Protein AF-A0A515KM52-F1 (afdb_monomer)

pLDDT: mean 90.95, std 8.93, range [44.47, 98.12]

Secondary structure (DSSP, 8-state):
------HHHHHHHHHHTT--HHHHHHHHHHHHHHHHHHPPPHHHHHHHHHHHHHHHHHHHHHHHHHHHHHHHHHHHHHHHHHHHHHHHHHHHHHH-

Radius of gyration: 35.22 Å; Cα contacts (8 Å, |Δi|>4): 25; chains: 1; bounding box: 74×14×90 Å

Mean predicted aligned error: 9.94 Å

Sequence (96 aa):
MAWAFDTLGYSKRLRDAGVQTNHAEAHAEATRDFVMTELVTKTDLLVAMSDFDARLLATRNDLQAAIEKSALQVTIRLGGIVALGVGLLAALQRIH

Structure (mmCIF, N/CA/C/O backbone):
data_AF-A0A515KM52-F1
#
_entry.id   AF-A0A515KM52-F1
#
loop_
_atom_site.group_PDB
_atom_site.id
_atom_site.type_symbol
_atom_site.label_atom_id
_atom_site.label_alt_id
_atom_site.label_comp_id
_atom_site.label_asym_id
_atom_site.label_entity_id
_atom_site.label_seq_id
_atom_site.pdbx_PDB_ins_code
_atom_site.Cartn_x
_atom_site.Cartn_y
_atom_site.Cartn_z
_atom_site.occupancy
_atom_site.B_iso_or_equiv
_atom_site.auth_seq_id
_atom_site.auth_comp_id
_atom_site.auth_asym_id
_atom_site.auth_atom_id
_atom_site.pdbx_PDB_model_num
ATOM 1 N N . MET A 1 1 ? -0.995 3.117 22.096 1.00 44.47 1 MET A N 1
ATOM 2 C CA . MET A 1 1 ? -2.280 3.435 22.746 1.00 44.47 1 MET A CA 1
ATOM 3 C C . MET A 1 1 ? -3.316 2.530 22.109 1.00 44.47 1 MET A C 1
ATOM 5 O O . MET A 1 1 ? -3.643 2.740 20.949 1.00 44.47 1 MET A O 1
ATOM 9 N N . ALA A 1 2 ? -3.674 1.436 22.780 1.00 54.88 2 ALA A N 1
ATOM 10 C CA . ALA A 1 2 ? -4.718 0.538 22.298 1.00 54.88 2 ALA A CA 1
ATOM 11 C C . ALA A 1 2 ? -6.060 1.258 22.461 1.00 54.88 2 ALA A C 1
ATOM 13 O O . ALA A 1 2 ? -6.330 1.804 23.531 1.00 54.88 2 ALA A O 1
ATOM 14 N N . TRP A 1 3 ? -6.859 1.320 21.400 1.00 64.81 3 TRP A N 1
ATOM 15 C CA . TRP A 1 3 ? -8.217 1.842 21.489 1.00 64.81 3 TRP A CA 1
ATOM 16 C C . TRP A 1 3 ? -9.037 0.793 22.240 1.00 64.81 3 TRP A C 1
ATOM 18 O O . TRP A 1 3 ? -9.382 -0.238 21.678 1.00 64.81 3 TRP A O 1
ATOM 28 N N . ALA A 1 4 ? -9.231 0.979 23.543 1.00 74.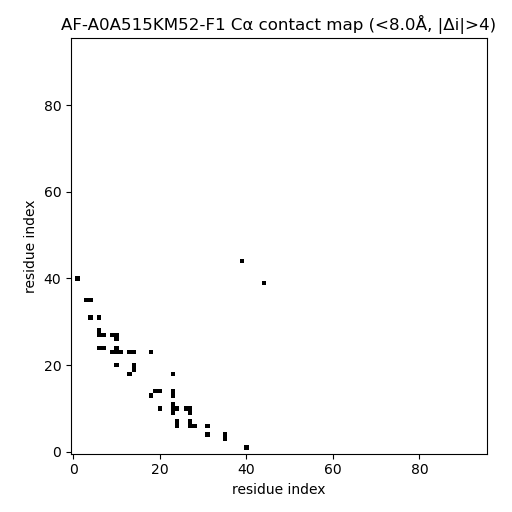19 4 ALA A N 1
ATOM 29 C CA . ALA A 1 4 ? -10.008 0.043 24.342 1.00 74.19 4 ALA A CA 1
ATOM 30 C C . ALA A 1 4 ? -11.498 0.266 24.072 1.00 74.19 4 ALA A C 1
ATOM 32 O O . ALA A 1 4 ? -11.971 1.403 24.116 1.00 74.19 4 ALA A O 1
ATOM 33 N N . PHE A 1 5 ? -12.230 -0.813 23.800 1.00 84.00 5 PHE A N 1
ATOM 34 C CA . PHE A 1 5 ? -13.686 -0.770 23.749 1.00 84.00 5 PHE A CA 1
ATOM 35 C C . PHE A 1 5 ? -14.241 -0.316 25.111 1.00 84.00 5 PHE A C 1
ATOM 37 O O . PHE A 1 5 ? -13.924 -0.913 26.141 1.00 84.00 5 PHE A O 1
ATOM 44 N N . ASP A 1 6 ? -15.050 0.748 25.120 1.00 89.44 6 ASP A N 1
ATOM 45 C CA . ASP A 1 6 ? -15.691 1.274 26.331 1.00 89.44 6 ASP A CA 1
ATOM 46 C C . ASP A 1 6 ? -16.929 0.441 26.690 1.00 89.44 6 ASP A C 1
ATOM 48 O O . ASP A 1 6 ? -18.071 0.774 26.355 1.00 89.44 6 ASP A O 1
ATOM 52 N N . THR A 1 7 ? -16.680 -0.670 27.381 1.00 90.50 7 THR A N 1
ATOM 53 C CA . THR A 1 7 ? -17.709 -1.607 27.842 1.00 90.50 7 THR A CA 1
ATOM 54 C C . THR A 1 7 ? -18.743 -0.935 28.754 1.00 90.50 7 THR A C 1
ATOM 56 O O . THR A 1 7 ? -19.928 -1.260 28.683 1.00 90.50 7 THR A O 1
ATOM 59 N N . LEU A 1 8 ? -18.327 0.029 29.587 1.00 91.75 8 LEU A N 1
ATOM 60 C CA . LEU A 1 8 ? -19.202 0.691 30.559 1.00 91.75 8 LEU A CA 1
ATOM 61 C C . LEU A 1 8 ? -20.157 1.680 29.883 1.00 91.75 8 LEU A C 1
ATOM 63 O O . LEU A 1 8 ? -21.357 1.687 30.164 1.00 91.75 8 LEU A O 1
ATOM 67 N N . GLY A 1 9 ? -19.644 2.511 28.974 1.00 93.12 9 GLY A N 1
ATOM 68 C CA . GLY A 1 9 ? -20.479 3.415 28.186 1.00 93.12 9 GLY A CA 1
ATOM 69 C C . GLY A 1 9 ? -21.462 2.657 27.291 1.00 93.12 9 GLY A C 1
ATOM 70 O O . GLY A 1 9 ? -22.616 3.072 27.139 1.00 93.12 9 GLY A O 1
ATOM 71 N N . TYR A 1 10 ? -21.033 1.520 26.738 1.00 93.19 10 TYR A N 1
ATOM 72 C CA . TYR A 1 10 ? -21.871 0.672 25.894 1.00 93.19 10 TYR A CA 1
ATOM 73 C C . TYR A 1 10 ? -23.021 0.012 26.671 1.00 93.19 10 TYR A C 1
ATOM 75 O O . TYR A 1 10 ? -24.177 0.126 26.257 1.00 93.19 10 TYR A O 1
ATOM 83 N N . SER A 1 11 ? -22.744 -0.606 27.827 1.00 94.19 11 SER A N 1
ATOM 84 C CA . SER A 1 11 ? -23.793 -1.206 28.666 1.00 94.19 11 SER A CA 1
ATOM 85 C C . SER A 1 11 ? -24.777 -0.153 29.185 1.00 94.19 11 SER A C 1
ATOM 87 O O . SER A 1 11 ? -25.987 -0.390 29.202 1.00 94.19 11 SER A O 1
ATOM 89 N N . LYS A 1 12 ? -24.295 1.052 29.523 1.00 94.88 12 LYS A N 1
ATOM 90 C CA . LYS A 1 12 ? -25.153 2.174 29.920 1.00 94.88 12 LYS A CA 1
ATOM 91 C C . LYS A 1 12 ? -26.123 2.577 28.807 1.00 94.88 12 LYS A C 1
ATOM 93 O O . LYS A 1 12 ? -27.315 2.687 29.070 1.00 94.88 12 LYS A O 1
ATOM 98 N N . ARG A 1 13 ? -25.654 2.699 27.557 1.00 94.94 13 ARG A N 1
ATOM 99 C CA . ARG A 1 13 ? -26.540 2.994 26.415 1.00 94.94 13 ARG A CA 1
ATOM 100 C C . ARG A 1 13 ? -27.599 1.920 26.187 1.00 94.94 13 ARG A C 1
ATOM 102 O O . ARG A 1 13 ? -28.734 2.256 25.866 1.00 94.94 13 ARG A O 1
ATOM 109 N N . LEU A 1 14 ? -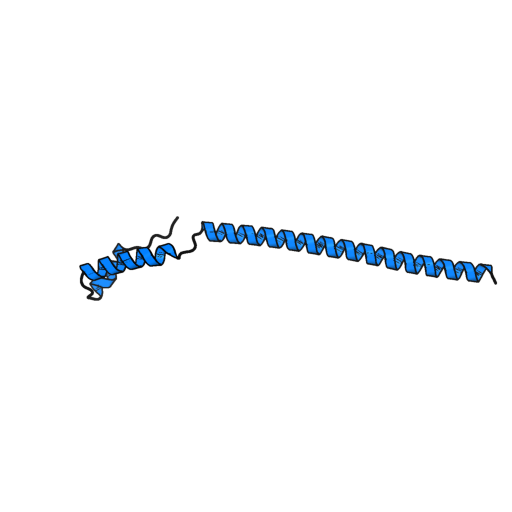27.248 0.646 26.350 1.00 94.31 14 LEU A N 1
ATOM 110 C CA . LEU A 1 14 ? -28.218 -0.445 26.228 1.00 94.31 14 LEU A CA 1
ATOM 111 C C . LEU A 1 14 ? -29.295 -0.362 27.316 1.00 94.31 14 LEU A C 1
ATOM 113 O O . LEU A 1 14 ? -30.477 -0.531 27.024 1.00 94.31 14 LEU A O 1
ATOM 117 N N . ARG A 1 15 ? -28.905 -0.037 28.552 1.00 95.12 15 ARG A N 1
ATOM 118 C CA . ARG A 1 15 ? -29.849 0.166 29.660 1.00 95.12 15 ARG A CA 1
ATOM 119 C C . ARG A 1 15 ? -30.774 1.355 29.430 1.00 95.12 15 ARG A C 1
ATOM 121 O O . ARG A 1 15 ? -31.975 1.223 29.642 1.00 95.12 15 ARG A O 1
ATOM 128 N N . ASP A 1 16 ? -30.236 2.475 28.953 1.00 95.94 16 ASP A N 1
ATOM 129 C CA . ASP A 1 16 ? -31.024 3.672 28.630 1.00 95.94 16 ASP A CA 1
ATOM 130 C C . ASP A 1 16 ? -32.042 3.395 27.503 1.00 95.94 16 ASP A C 1
ATOM 132 O O . ASP A 1 16 ? -33.105 4.010 27.456 1.00 95.94 16 ASP A O 1
ATOM 136 N N . ALA A 1 17 ? -31.756 2.420 26.633 1.00 95.31 17 ALA A N 1
ATOM 137 C CA . ALA A 1 17 ? -32.662 1.924 25.596 1.00 95.31 17 ALA A CA 1
ATOM 138 C C . ALA A 1 17 ? -33.651 0.839 26.082 1.00 95.31 17 ALA A C 1
ATOM 140 O O . ALA A 1 17 ? -34.409 0.297 25.279 1.00 95.31 17 ALA A O 1
ATOM 141 N N . GLY A 1 18 ? -33.657 0.508 27.379 1.00 93.56 18 GLY A N 1
ATOM 142 C CA . GLY A 1 18 ? -34.591 -0.446 27.985 1.00 93.56 18 GLY A CA 1
ATOM 143 C C . GLY A 1 18 ? -34.108 -1.900 28.045 1.00 93.56 18 GLY A C 1
ATOM 144 O O . GLY A 1 18 ? -34.882 -2.780 28.423 1.00 93.56 18 GLY A O 1
ATOM 145 N N . VAL A 1 19 ? -32.845 -2.185 27.711 1.00 95.38 19 VAL A N 1
ATOM 146 C CA . VAL A 1 19 ? -32.260 -3.525 27.897 1.00 95.38 19 VAL A CA 1
ATOM 147 C C . VAL A 1 19 ? -32.004 -3.767 29.386 1.00 95.38 19 VAL A C 1
ATOM 149 O O . VAL A 1 19 ? -31.432 -2.919 30.072 1.00 95.38 19 VAL A O 1
ATOM 152 N N . GLN A 1 20 ? -32.399 -4.936 29.902 1.00 95.38 20 GLN A N 1
ATOM 153 C CA . GLN A 1 20 ? -32.132 -5.283 31.303 1.00 95.38 20 GLN A CA 1
ATOM 154 C C . GLN A 1 20 ? -30.626 -5.272 31.590 1.00 95.38 20 GLN A C 1
ATOM 156 O O . GLN A 1 20 ? -29.836 -5.738 30.771 1.00 95.38 20 GLN A O 1
ATOM 161 N N . THR A 1 21 ? -30.238 -4.800 32.776 1.00 91.31 21 THR A N 1
ATOM 162 C CA . THR A 1 21 ? -28.838 -4.626 33.203 1.00 91.31 21 THR A CA 1
ATOM 163 C C . THR A 1 21 ? -27.966 -5.845 32.905 1.00 91.31 21 THR A C 1
ATOM 165 O O . THR A 1 21 ? -26.933 -5.714 32.258 1.00 91.31 21 THR A O 1
ATOM 168 N N . ASN A 1 22 ? -28.436 -7.035 33.277 1.00 93.38 22 ASN A N 1
ATOM 169 C CA . ASN A 1 22 ? -27.708 -8.294 33.123 1.00 93.38 22 ASN A CA 1
ATOM 170 C C . ASN A 1 22 ? -27.409 -8.595 31.642 1.00 93.38 22 ASN A C 1
ATOM 172 O O . ASN A 1 22 ? -26.328 -9.056 31.292 1.00 93.38 22 ASN A O 1
ATOM 176 N N . HIS A 1 23 ? -28.370 -8.307 30.758 1.00 92.25 23 HIS A N 1
ATOM 177 C CA . HIS A 1 23 ? -28.211 -8.485 29.315 1.00 92.25 23 HIS A CA 1
ATOM 178 C C . HIS A 1 23 ? -27.346 -7.387 28.697 1.00 92.25 23 HIS A C 1
ATOM 180 O O . HIS A 1 23 ? -26.559 -7.666 27.800 1.00 92.25 23 HIS A O 1
ATOM 186 N N . ALA A 1 24 ? -27.460 -6.151 29.182 1.00 93.69 24 ALA A N 1
ATOM 187 C CA . ALA A 1 24 ? -26.661 -5.027 28.713 1.00 93.69 24 ALA A CA 1
ATOM 188 C C . ALA A 1 24 ? -25.168 -5.206 29.026 1.00 93.69 24 ALA A C 1
ATOM 190 O O . ALA A 1 24 ? -24.322 -4.920 28.180 1.00 93.69 24 ALA A O 1
ATOM 191 N N . GLU A 1 25 ? -24.845 -5.701 30.220 1.00 92.38 25 GLU A N 1
ATOM 192 C CA . GLU A 1 25 ? -23.477 -6.026 30.630 1.00 92.38 25 GLU A CA 1
ATOM 193 C C . GLU A 1 25 ? -22.932 -7.218 29.839 1.00 92.38 25 GLU A C 1
ATOM 195 O O . GLU A 1 25 ? -21.873 -7.095 29.226 1.00 92.38 25 GLU A O 1
ATOM 200 N N . ALA A 1 26 ? -23.702 -8.309 29.730 1.00 93.75 26 ALA A N 1
ATOM 201 C CA . ALA A 1 26 ? -23.310 -9.473 28.933 1.00 93.75 26 ALA A CA 1
ATOM 202 C C . ALA A 1 26 ? -23.087 -9.126 27.450 1.00 93.75 26 ALA A C 1
ATOM 204 O O . ALA A 1 26 ? -22.138 -9.601 26.832 1.00 93.75 26 ALA A O 1
ATOM 205 N N . HIS A 1 27 ? -23.923 -8.258 26.871 1.00 91.38 27 HIS A N 1
ATOM 206 C CA . HIS A 1 27 ? -23.728 -7.760 25.508 1.00 91.38 27 HIS A CA 1
ATOM 207 C C . HIS A 1 27 ? -22.456 -6.927 25.375 1.00 91.38 27 HIS A C 1
ATOM 209 O O . HIS A 1 27 ? -21.748 -7.060 24.378 1.00 91.38 27 HIS A O 1
ATOM 215 N N . ALA A 1 28 ? -22.171 -6.049 26.335 1.00 91.62 28 ALA A N 1
ATOM 216 C CA . ALA A 1 28 ? -20.981 -5.211 26.294 1.00 91.62 28 ALA A CA 1
ATOM 217 C C . ALA A 1 28 ? -19.699 -6.046 26.388 1.00 91.62 28 ALA A C 1
ATOM 219 O O . ALA A 1 28 ? -18.743 -5.789 25.656 1.00 91.62 28 ALA A O 1
ATOM 220 N N . GLU A 1 29 ? -19.695 -7.055 27.257 1.00 90.75 29 GLU A N 1
ATOM 221 C CA . GLU A 1 29 ? -18.566 -7.961 27.450 1.00 90.75 29 GLU A CA 1
ATOM 222 C C . GLU A 1 29 ? -18.354 -8.862 26.230 1.00 90.75 29 GLU A C 1
ATOM 224 O O . GLU A 1 29 ? -17.259 -8.875 25.672 1.00 90.75 29 GLU A O 1
ATOM 229 N N . ALA A 1 30 ? -19.419 -9.482 25.709 1.00 91.44 30 ALA A N 1
ATOM 230 C CA . ALA A 1 30 ? -19.340 -10.245 24.464 1.00 91.44 30 ALA A CA 1
ATOM 231 C C . ALA A 1 30 ? -18.846 -9.371 23.299 1.00 91.44 30 ALA A C 1
ATOM 233 O O . ALA A 1 30 ? -17.962 -9.771 22.547 1.00 91.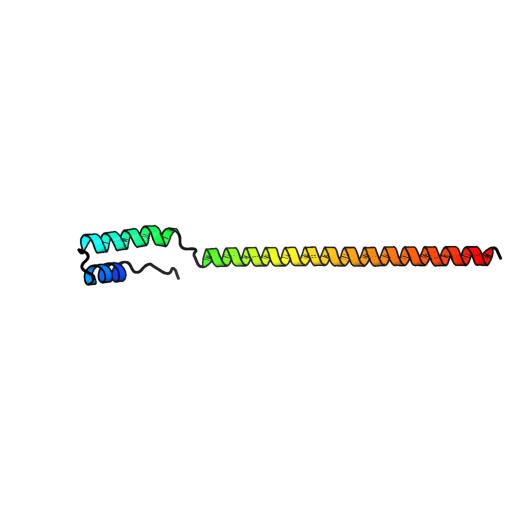44 30 ALA A O 1
ATOM 234 N N . THR A 1 31 ? -19.361 -8.144 23.168 1.00 89.38 31 THR A N 1
ATOM 235 C CA . THR A 1 31 ? -18.924 -7.225 22.106 1.00 89.38 31 THR A CA 1
ATOM 236 C C . THR A 1 31 ? -17.441 -6.904 22.241 1.00 89.38 31 THR A C 1
ATOM 238 O O . THR A 1 31 ? -16.730 -6.968 21.248 1.00 89.38 31 THR A O 1
ATOM 241 N N . ARG A 1 32 ? -16.940 -6.612 23.447 1.00 87.62 32 ARG A N 1
ATOM 242 C CA . ARG A 1 32 ? -15.503 -6.406 23.674 1.00 87.62 32 ARG A CA 1
ATOM 243 C C . ARG A 1 32 ? -14.701 -7.622 23.225 1.00 87.62 32 ARG A C 1
ATOM 245 O O . ARG A 1 32 ? -13.721 -7.451 22.506 1.00 87.62 32 ARG A O 1
ATOM 252 N N . ASP A 1 33 ? -15.101 -8.810 23.656 1.00 86.94 33 ASP A N 1
ATOM 253 C CA . ASP A 1 33 ? -14.313 -10.021 23.461 1.00 86.94 33 ASP A CA 1
ATOM 254 C C . ASP A 1 33 ? -14.245 -10.437 21.987 1.00 86.94 33 ASP A C 1
ATOM 256 O O . ASP A 1 33 ? -13.175 -10.845 21.538 1.00 86.94 33 ASP A O 1
ATOM 260 N N . PHE A 1 34 ? -15.330 -10.252 21.224 1.00 85.44 34 PHE A N 1
ATOM 261 C CA . PHE A 1 34 ? -15.374 -10.541 19.783 1.00 85.44 34 PHE A CA 1
ATOM 262 C C . PHE A 1 34 ? -14.837 -9.406 18.909 1.00 85.44 34 PHE A C 1
ATOM 264 O O . PHE A 1 34 ? -14.184 -9.659 17.904 1.00 85.44 34 PHE A O 1
ATOM 271 N N . VAL A 1 35 ? -15.094 -8.145 19.266 1.00 84.38 35 VAL A N 1
ATOM 272 C CA . VAL A 1 35 ? -14.632 -7.011 18.459 1.00 84.38 35 VAL A CA 1
ATOM 273 C C . VAL A 1 35 ? -13.127 -6.858 18.618 1.00 84.38 35 VAL A C 1
ATOM 275 O O . VAL A 1 35 ? -12.431 -6.826 17.612 1.00 84.38 35 VAL A O 1
ATOM 278 N N . MET A 1 36 ? -12.600 -6.842 19.851 1.00 81.50 36 MET A N 1
ATOM 279 C CA . MET A 1 36 ? -11.177 -6.571 20.119 1.00 81.50 36 MET A CA 1
ATOM 280 C C . MET A 1 36 ? -10.219 -7.637 19.573 1.00 81.50 36 MET A C 1
ATOM 282 O O . MET A 1 36 ? -9.039 -7.334 19.407 1.00 81.50 36 MET A O 1
ATOM 286 N N . THR A 1 37 ? -10.690 -8.854 19.291 1.00 78.50 37 THR A N 1
ATOM 287 C CA . THR A 1 37 ? -9.865 -9.915 18.689 1.00 78.50 37 THR A CA 1
ATOM 288 C C . THR A 1 37 ? -9.594 -9.690 17.204 1.00 78.50 37 THR A C 1
ATOM 290 O O . THR A 1 37 ? -8.555 -10.127 16.717 1.00 78.50 37 THR A O 1
ATOM 293 N N . GLU A 1 38 ? -10.485 -9.002 16.489 1.00 75.75 38 GLU A N 1
ATOM 294 C CA . GLU A 1 38 ? -10.373 -8.794 15.039 1.00 75.75 38 GLU A CA 1
ATOM 295 C C . GLU A 1 38 ? -9.796 -7.419 14.658 1.00 75.75 38 GLU A C 1
ATOM 297 O O . GLU A 1 38 ? -9.587 -7.141 13.474 1.00 75.75 38 GLU A O 1
ATOM 302 N N . LEU A 1 39 ? -9.506 -6.536 15.627 1.00 82.25 39 LEU A N 1
ATOM 303 C CA . LEU A 1 39 ? -8.903 -5.241 15.300 1.00 82.25 39 LEU A CA 1
ATOM 304 C C . LEU A 1 39 ? -7.433 -5.383 14.924 1.00 82.25 39 LEU A C 1
ATOM 306 O O . LEU A 1 39 ? -6.584 -5.747 15.736 1.00 82.25 39 LEU A O 1
ATOM 310 N N . VAL A 1 40 ? -7.134 -4.913 13.718 1.00 83.81 40 VAL A N 1
ATOM 311 C CA . VAL A 1 40 ? -5.774 -4.581 13.307 1.00 83.81 40 VAL A CA 1
ATOM 312 C C . VAL A 1 40 ? -5.228 -3.501 14.240 1.00 83.81 40 VAL A C 1
ATOM 314 O O . V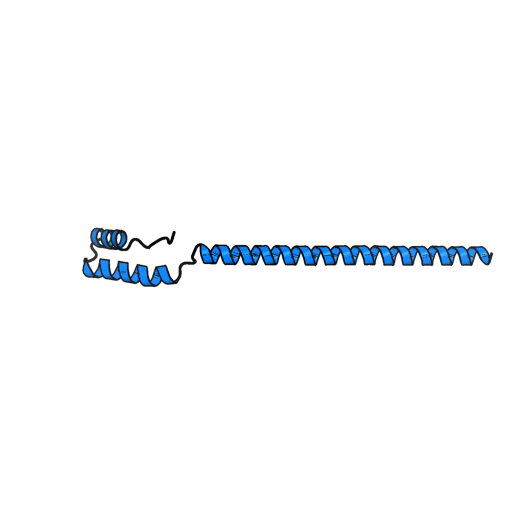AL A 1 40 ? -5.809 -2.421 14.394 1.00 83.81 40 VAL A O 1
ATOM 317 N N . THR A 1 41 ? -4.093 -3.778 14.873 1.00 85.31 41 THR A N 1
ATOM 318 C CA . THR A 1 41 ? -3.436 -2.819 15.755 1.00 85.31 41 THR A CA 1
ATOM 319 C C . THR A 1 41 ? -2.612 -1.815 14.951 1.00 85.31 41 THR A C 1
ATOM 321 O O . THR A 1 41 ? -2.233 -2.035 13.800 1.00 85.31 41 THR A O 1
ATOM 324 N N . LYS A 1 42 ? -2.251 -0.689 15.581 1.00 87.94 42 LYS A N 1
ATOM 325 C CA . LYS A 1 42 ? -1.315 0.272 14.974 1.00 87.94 42 LYS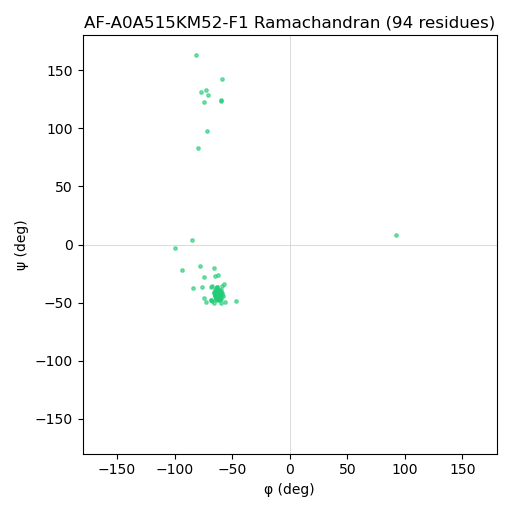 A CA 1
ATOM 326 C C . LYS A 1 42 ? 0.023 -0.388 14.611 1.00 87.94 42 LYS A C 1
ATOM 328 O O . LYS A 1 42 ? 0.634 0.002 13.624 1.00 87.94 42 LYS A O 1
ATOM 333 N N . THR A 1 43 ? 0.474 -1.358 15.405 1.00 89.31 43 THR A N 1
ATOM 334 C CA . THR A 1 43 ? 1.712 -2.099 15.144 1.00 89.31 43 THR A CA 1
ATOM 335 C C . THR A 1 43 ? 1.593 -2.924 13.870 1.00 89.31 43 THR A C 1
ATOM 337 O O . THR A 1 43 ? 2.486 -2.850 13.033 1.00 89.31 43 THR A O 1
ATOM 340 N N . ASP A 1 44 ? 0.474 -3.622 13.677 1.00 90.81 44 ASP A N 1
ATOM 341 C CA . ASP A 1 44 ? 0.236 -4.429 12.474 1.00 90.81 44 ASP A CA 1
ATOM 342 C C . ASP A 1 44 ? 0.241 -3.559 11.213 1.00 90.81 44 ASP A C 1
ATOM 344 O O . ASP A 1 44 ? 0.872 -3.905 10.215 1.00 90.81 44 ASP A O 1
ATOM 348 N N . LEU A 1 45 ? -0.382 -2.376 11.282 1.00 93.88 45 LEU A N 1
ATOM 349 C CA . LEU A 1 45 ? -0.350 -1.406 10.185 1.00 93.88 45 LEU A CA 1
ATOM 350 C C . LEU A 1 45 ? 1.068 -0.905 9.894 1.00 93.88 45 LEU A C 1
ATOM 352 O O . LEU A 1 45 ? 1.450 -0.803 8.732 1.00 93.88 45 LEU A O 1
ATOM 356 N N . LEU A 1 46 ? 1.860 -0.603 10.926 1.00 96.00 46 LEU A N 1
ATOM 357 C CA . LEU A 1 46 ? 3.244 -0.156 10.747 1.00 96.00 46 LEU A CA 1
ATOM 358 C C . LEU A 1 46 ? 4.118 -1.245 10.117 1.00 96.00 46 LEU A C 1
ATOM 360 O O . LEU A 1 46 ? 4.939 -0.938 9.256 1.00 96.00 46 LEU A O 1
ATOM 364 N N . VAL A 1 47 ? 3.919 -2.505 10.5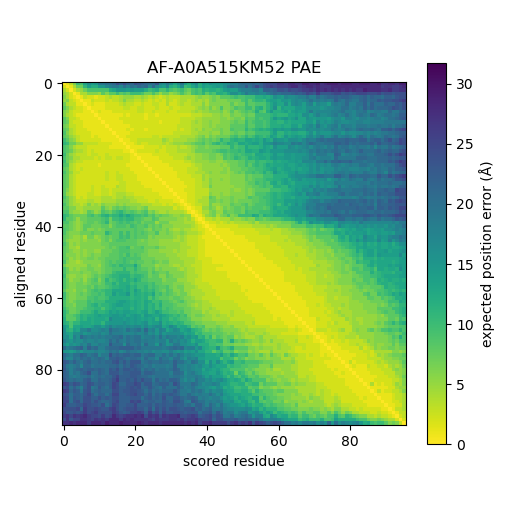06 1.00 96.56 47 VAL A N 1
ATOM 365 C CA . VAL A 1 47 ? 4.610 -3.650 9.901 1.00 96.56 47 VAL A CA 1
ATOM 366 C C . VAL A 1 47 ? 4.222 -3.790 8.430 1.00 96.56 47 VAL A C 1
ATOM 368 O O . VAL A 1 47 ? 5.104 -3.888 7.581 1.00 96.56 47 VAL A O 1
ATOM 371 N N . ALA A 1 48 ? 2.927 -3.725 8.109 1.00 96.88 48 ALA A N 1
ATOM 372 C CA . ALA A 1 48 ? 2.452 -3.812 6.730 1.00 96.88 48 ALA A CA 1
ATOM 373 C C . ALA A 1 48 ? 2.974 -2.659 5.852 1.00 96.88 48 ALA A C 1
ATOM 375 O O . ALA A 1 48 ? 3.382 -2.887 4.716 1.00 96.88 48 ALA A O 1
ATOM 376 N N . MET A 1 49 ? 3.009 -1.429 6.378 1.00 97.62 49 MET A N 1
ATOM 377 C CA . MET A 1 49 ? 3.579 -0.275 5.670 1.00 97.62 49 MET A CA 1
ATOM 378 C C . MET A 1 49 ? 5.084 -0.436 5.440 1.00 97.62 49 MET A C 1
ATOM 380 O O . MET A 1 49 ? 5.560 -0.199 4.335 1.00 97.62 49 MET A O 1
ATOM 384 N N . SER A 1 50 ? 5.823 -0.887 6.456 1.00 97.56 50 SER A N 1
ATOM 385 C CA . SER A 1 50 ? 7.262 -1.141 6.343 1.00 97.56 50 SER A CA 1
ATOM 386 C C . SER A 1 50 ? 7.582 -2.220 5.304 1.00 97.56 50 SER A C 1
ATOM 388 O O . SER A 1 50 ? 8.542 -2.075 4.548 1.00 97.56 50 SER A O 1
ATOM 390 N N . ASP A 1 51 ? 6.804 -3.305 5.262 1.00 97.81 51 ASP A N 1
ATOM 391 C CA . ASP A 1 51 ? 6.952 -4.350 4.242 1.00 97.81 51 ASP A CA 1
ATOM 392 C C . ASP A 1 51 ? 6.652 -3.801 2.842 1.00 97.81 51 ASP A C 1
ATOM 394 O O . ASP A 1 51 ? 7.412 -4.018 1.897 1.00 97.81 51 ASP A O 1
ATOM 398 N N . PHE A 1 52 ? 5.582 -3.014 2.715 1.00 97.50 52 PHE A N 1
ATOM 399 C CA . PHE A 1 52 ? 5.218 -2.388 1.452 1.00 97.50 52 PHE A CA 1
ATOM 400 C C . PHE A 1 52 ? 6.318 -1.453 0.925 1.00 97.50 52 PHE A C 1
ATOM 402 O O . PHE A 1 52 ? 6.698 -1.565 -0.243 1.00 97.50 52 PHE A O 1
ATOM 409 N N . ASP A 1 53 ? 6.886 -0.595 1.777 1.00 98.12 53 ASP A N 1
ATOM 410 C CA . ASP A 1 53 ? 7.990 0.298 1.408 1.00 98.12 53 ASP A CA 1
ATOM 411 C C . ASP A 1 53 ? 9.233 -0.487 0.961 1.00 98.12 53 ASP A C 1
ATOM 413 O O . ASP A 1 53 ? 9.864 -0.145 -0.044 1.00 98.12 53 ASP A O 1
ATOM 417 N N . ALA A 1 54 ? 9.558 -1.587 1.646 1.00 97.81 54 ALA A N 1
ATOM 418 C CA . ALA A 1 54 ? 10.665 -2.458 1.260 1.00 97.81 54 ALA A CA 1
ATOM 419 C C . ALA A 1 54 ? 10.443 -3.089 -0.127 1.00 97.81 54 ALA A C 1
ATOM 421 O O . ALA A 1 54 ? 11.352 -3.100 -0.962 1.00 97.81 54 ALA A O 1
ATOM 422 N N . ARG A 1 55 ? 9.223 -3.562 -0.412 1.00 98.00 55 ARG A N 1
ATOM 423 C CA . ARG A 1 55 ? 8.861 -4.141 -1.719 1.00 98.00 55 ARG A CA 1
ATOM 424 C C . ARG A 1 55 ? 8.864 -3.093 -2.830 1.00 98.00 55 ARG A C 1
ATOM 426 O O . ARG A 1 55 ? 9.285 -3.395 -3.950 1.00 98.00 55 ARG A O 1
ATOM 433 N N . LEU A 1 56 ? 8.453 -1.862 -2.529 1.00 98.12 56 LEU A N 1
ATOM 434 C CA . LEU A 1 56 ? 8.514 -0.741 -3.465 1.00 98.12 56 LEU A CA 1
ATOM 435 C C . LEU A 1 56 ? 9.968 -0.408 -3.833 1.00 98.12 56 LEU A C 1
ATOM 437 O O . LEU A 1 56 ? 10.289 -0.262 -5.014 1.00 98.12 56 LEU A O 1
ATOM 441 N N . LEU A 1 57 ? 10.858 -0.335 -2.838 1.00 97.88 57 LEU A N 1
ATOM 442 C CA . LEU A 1 57 ? 12.287 -0.088 -3.050 1.00 97.88 57 LEU A CA 1
ATOM 443 C C . LEU A 1 57 ? 12.947 -1.206 -3.861 1.00 97.88 57 LEU A C 1
ATOM 445 O O . LEU A 1 57 ? 13.686 -0.916 -4.801 1.00 97.88 57 LEU A O 1
ATOM 449 N N . ALA A 1 58 ? 12.644 -2.467 -3.547 1.00 97.69 58 ALA A N 1
ATOM 450 C CA . ALA A 1 58 ? 13.138 -3.611 -4.310 1.00 97.69 58 ALA A CA 1
ATOM 451 C C . ALA A 1 58 ? 12.689 -3.539 -5.779 1.00 97.69 58 ALA A C 1
ATOM 453 O O . ALA A 1 58 ? 13.522 -3.561 -6.682 1.00 97.69 58 ALA A O 1
ATOM 454 N N . THR A 1 59 ? 11.391 -3.322 -6.017 1.00 97.75 59 THR A N 1
ATOM 455 C CA . THR A 1 59 ? 10.827 -3.204 -7.373 1.00 97.75 59 THR A CA 1
ATOM 456 C C . THR A 1 59 ? 11.464 -2.053 -8.154 1.00 97.75 59 THR A C 1
ATOM 458 O O . THR A 1 59 ? 11.771 -2.191 -9.338 1.00 97.75 59 THR A O 1
ATOM 461 N N . ARG A 1 60 ? 11.698 -0.907 -7.501 1.00 98.00 60 ARG A N 1
ATOM 462 C CA . ARG A 1 60 ? 12.371 0.242 -8.118 1.00 98.00 60 ARG A CA 1
ATOM 463 C C . ARG A 1 60 ? 13.799 -0.102 -8.541 1.00 98.00 60 ARG A C 1
ATOM 465 O O . ARG A 1 60 ? 14.187 0.244 -9.656 1.00 98.00 60 ARG A O 1
ATOM 472 N N . ASN A 1 61 ? 14.562 -0.762 -7.674 1.00 97.75 61 ASN A N 1
ATOM 473 C CA . ASN A 1 61 ? 15.942 -1.149 -7.962 1.00 97.75 61 ASN A CA 1
ATOM 474 C C . ASN A 1 61 ? 16.011 -2.158 -9.115 1.00 97.75 61 ASN A C 1
ATOM 476 O O . ASN A 1 61 ? 16.834 -1.999 -10.016 1.00 97.75 61 ASN A O 1
ATOM 480 N N . ASP A 1 62 ? 15.104 -3.135 -9.137 1.00 97.25 62 ASP A N 1
ATOM 481 C CA . ASP A 1 62 ? 15.015 -4.123 -10.215 1.00 97.25 62 ASP A CA 1
ATOM 482 C C . ASP A 1 62 ? 14.694 -3.463 -11.561 1.00 97.25 62 ASP A C 1
ATOM 484 O O . ASP A 1 62 ? 15.337 -3.749 -12.575 1.00 97.25 62 ASP A O 1
ATOM 488 N N . LEU A 1 63 ? 13.735 -2.528 -11.574 1.00 96.81 63 LEU A N 1
ATOM 489 C CA . LEU A 1 63 ? 13.399 -1.754 -12.769 1.00 96.81 63 LEU A CA 1
ATOM 490 C C . LEU A 1 63 ? 14.576 -0.897 -13.238 1.00 96.81 63 LEU A C 1
ATOM 492 O O . LEU A 1 63 ? 14.857 -0.855 -14.436 1.00 96.81 63 LEU A O 1
ATOM 496 N N . GLN A 1 64 ? 15.289 -0.244 -12.320 1.00 97.06 64 GLN A N 1
ATOM 497 C CA . GLN A 1 64 ? 16.465 0.549 -12.664 1.00 97.06 64 GLN A CA 1
ATOM 498 C C . GLN A 1 64 ? 17.562 -0.324 -13.290 1.00 97.06 64 GLN A C 1
ATOM 500 O O . GLN A 1 64 ? 18.065 0.005 -14.365 1.00 97.06 64 GLN A O 1
ATOM 505 N N . ALA A 1 65 ? 17.863 -1.478 -12.693 1.00 95.50 65 ALA A N 1
ATOM 506 C CA . ALA A 1 65 ? 18.835 -2.422 -13.236 1.00 95.50 65 ALA A CA 1
ATOM 507 C C . ALA A 1 65 ? 18.419 -2.948 -14.624 1.00 95.50 65 ALA A C 1
ATOM 509 O O . ALA A 1 65 ? 19.249 -3.074 -15.530 1.00 95.50 65 ALA A O 1
ATOM 510 N N . ALA A 1 66 ? 17.127 -3.226 -14.828 1.00 95.12 66 ALA A N 1
ATOM 511 C CA . ALA A 1 66 ? 16.599 -3.660 -16.120 1.00 95.12 66 ALA A CA 1
ATOM 512 C C . ALA A 1 66 ? 16.720 -2.571 -17.200 1.00 95.12 66 ALA A C 1
ATOM 514 O O . ALA A 1 66 ? 17.067 -2.876 -18.349 1.00 95.12 66 ALA A O 1
ATOM 515 N N . ILE A 1 67 ? 16.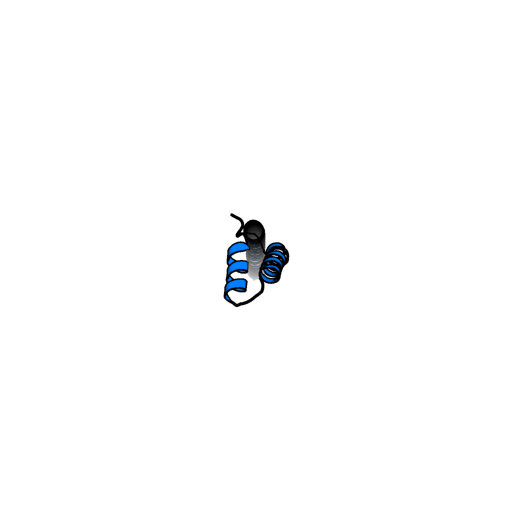477 -1.307 -16.838 1.00 96.50 67 ILE A N 1
ATOM 516 C CA . ILE A 1 67 ? 16.642 -0.152 -17.728 1.00 96.50 67 ILE A CA 1
ATOM 517 C C . ILE A 1 67 ? 18.116 0.033 -18.092 1.00 96.50 67 ILE A C 1
ATOM 519 O O . ILE A 1 67 ? 18.436 0.105 -19.278 1.00 96.50 67 ILE A O 1
ATOM 523 N N . GLU A 1 68 ? 19.019 0.048 -17.111 1.00 94.88 68 GLU A N 1
ATOM 524 C CA . GLU A 1 68 ? 20.463 0.207 -17.333 1.00 94.88 68 GLU A CA 1
ATOM 525 C C . GLU A 1 68 ? 21.020 -0.905 -18.232 1.00 94.88 68 GLU A C 1
ATOM 527 O O . GLU A 1 68 ? 21.736 -0.642 -19.203 1.00 94.88 68 GLU A O 1
ATOM 532 N N . LYS A 1 69 ? 20.611 -2.154 -17.984 1.00 94.12 69 LYS A N 1
ATOM 533 C CA . LYS A 1 69 ? 20.976 -3.301 -18.823 1.00 94.12 69 LYS A CA 1
ATOM 534 C C . LYS A 1 69 ? 20.472 -3.143 -20.256 1.00 94.12 69 LYS A C 1
ATOM 536 O O . LYS A 1 69 ? 21.211 -3.423 -21.202 1.00 94.12 69 LYS A O 1
ATOM 541 N N . SER A 1 70 ? 19.226 -2.708 -20.426 1.00 92.44 70 SER A N 1
ATOM 542 C CA . SER A 1 70 ? 18.633 -2.506 -21.750 1.00 92.44 70 SER A CA 1
ATOM 543 C C . SER A 1 70 ? 19.332 -1.371 -22.501 1.00 92.44 70 SER A C 1
ATOM 545 O O . SER A 1 70 ? 19.661 -1.530 -23.676 1.00 92.44 70 SER A O 1
ATOM 547 N N . ALA A 1 71 ? 19.646 -0.266 -21.822 1.00 92.06 71 ALA A N 1
ATOM 548 C CA . ALA A 1 71 ? 20.384 0.857 -22.394 1.00 92.06 71 ALA A CA 1
ATOM 549 C C . ALA A 1 71 ? 21.793 0.447 -22.856 1.00 92.06 71 ALA A C 1
ATOM 551 O O . ALA A 1 71 ? 22.209 0.783 -23.971 1.00 92.06 71 ALA A O 1
ATOM 552 N N . LEU A 1 72 ? 22.508 -0.345 -22.047 1.00 92.00 72 LEU A N 1
ATOM 553 C CA . LEU A 1 72 ? 23.816 -0.884 -22.417 1.00 92.00 72 LEU A CA 1
ATOM 554 C C . LEU A 1 72 ? 23.718 -1.787 -23.654 1.00 92.00 72 LEU A C 1
ATOM 556 O O . LEU A 1 72 ? 24.485 -1.626 -24.602 1.00 92.00 72 LEU A O 1
ATOM 560 N N . GLN A 1 73 ? 22.752 -2.710 -23.683 1.00 92.44 73 GLN A N 1
ATOM 561 C CA . GLN A 1 73 ? 22.562 -3.607 -24.827 1.00 92.44 73 GLN A CA 1
ATOM 562 C C . GLN A 1 73 ? 22.209 -2.853 -26.111 1.00 92.44 73 GLN A C 1
ATOM 564 O O . GLN A 1 73 ? 22.728 -3.200 -27.172 1.00 92.44 73 GLN A O 1
ATOM 569 N N . VAL A 1 74 ? 21.364 -1.822 -26.034 1.00 91.81 74 VAL A N 1
ATOM 570 C CA . VAL A 1 74 ? 21.042 -0.968 -27.187 1.00 91.81 74 VAL A CA 1
ATOM 571 C C . VAL A 1 74 ? 22.297 -0.253 -27.686 1.00 91.81 74 VAL A C 1
ATOM 573 O O . VAL A 1 74 ? 22.574 -0.290 -28.883 1.00 91.81 74 VAL A O 1
ATOM 576 N N . THR A 1 75 ? 23.104 0.310 -26.785 1.00 91.12 75 THR A N 1
ATOM 577 C CA . THR A 1 75 ? 24.351 1.006 -27.145 1.00 91.12 75 THR A CA 1
ATOM 578 C C . THR A 1 75 ? 25.349 0.066 -27.822 1.00 91.12 75 THR A C 1
ATOM 580 O O . THR A 1 75 ? 25.900 0.399 -28.870 1.00 91.12 75 THR A O 1
ATOM 583 N N . ILE A 1 76 ? 25.534 -1.141 -27.278 1.00 93.12 76 ILE A N 1
ATOM 584 C CA . ILE A 1 76 ? 26.428 -2.157 -27.851 1.00 93.12 76 ILE A CA 1
ATOM 585 C C . ILE A 1 76 ? 25.938 -2.599 -29.234 1.00 93.12 76 ILE A C 1
ATOM 587 O O . ILE A 1 76 ? 26.733 -2.678 -30.169 1.00 93.12 76 ILE A O 1
ATOM 591 N N . ARG A 1 77 ? 24.635 -2.868 -29.393 1.00 92.31 77 ARG A N 1
ATOM 592 C CA . ARG A 1 77 ? 24.063 -3.282 -30.684 1.00 92.31 77 ARG A CA 1
ATOM 593 C C . ARG A 1 77 ? 24.203 -2.186 -31.736 1.00 92.31 77 ARG A C 1
ATOM 595 O O . ARG A 1 77 ? 24.618 -2.484 -32.850 1.00 92.31 77 ARG A O 1
ATOM 602 N N . LEU A 1 78 ? 23.909 -0.935 -31.382 1.00 92.81 78 LEU A N 1
ATOM 603 C CA . LEU A 1 78 ? 24.071 0.202 -32.289 1.00 92.81 78 LEU A CA 1
ATOM 604 C C . LEU A 1 78 ? 25.540 0.396 -32.678 1.00 92.81 78 LEU A C 1
ATOM 606 O O . LEU A 1 78 ? 25.838 0.474 -33.866 1.00 92.81 78 LEU A O 1
ATOM 610 N N . GLY A 1 79 ? 26.461 0.387 -31.709 1.00 93.06 79 GLY A N 1
ATOM 611 C CA . GLY A 1 79 ? 27.899 0.487 -31.972 1.00 93.06 79 GLY A CA 1
ATOM 612 C C . GLY A 1 79 ? 28.413 -0.634 -32.880 1.00 93.06 79 GLY A C 1
A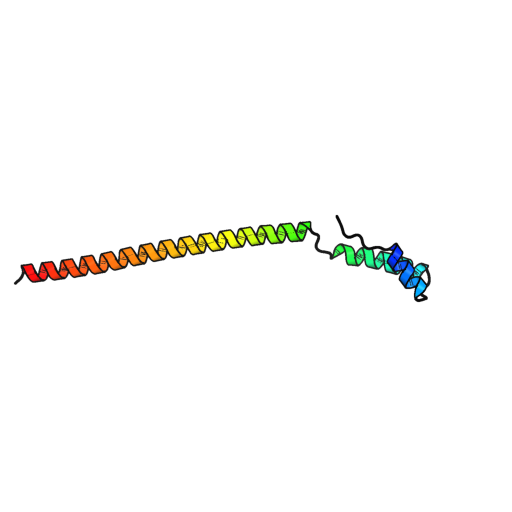TOM 613 O O . GLY A 1 79 ? 29.156 -0.368 -33.822 1.00 93.06 79 GLY A O 1
ATOM 614 N N . GLY A 1 80 ? 27.959 -1.871 -32.658 1.00 94.69 80 GLY A N 1
ATOM 615 C CA . GLY A 1 80 ? 28.281 -3.015 -33.512 1.00 94.69 80 GLY A CA 1
ATOM 616 C C . GLY A 1 80 ? 27.759 -2.862 -34.943 1.00 94.69 80 GLY A C 1
ATOM 617 O O . GLY A 1 80 ? 28.509 -3.084 -35.890 1.00 94.69 80 GLY A O 1
ATOM 618 N N . ILE A 1 81 ? 26.504 -2.428 -35.116 1.00 95.25 81 ILE A N 1
ATOM 619 C CA . ILE A 1 81 ? 25.913 -2.180 -36.442 1.00 95.25 81 ILE A CA 1
ATOM 620 C C . ILE A 1 81 ? 26.676 -1.070 -37.180 1.00 95.25 81 ILE A C 1
ATOM 622 O O . ILE A 1 81 ? 26.999 -1.238 -38.356 1.00 95.25 81 ILE A O 1
ATOM 626 N N . VAL A 1 82 ? 27.011 0.034 -36.501 1.00 95.19 82 VAL A N 1
ATOM 627 C CA . VAL A 1 82 ? 27.785 1.136 -37.098 1.00 95.19 82 VAL A CA 1
ATOM 628 C C . VAL A 1 82 ? 29.187 0.674 -37.495 1.00 95.19 82 VAL A C 1
ATOM 630 O O . VAL A 1 82 ? 29.609 0.927 -38.622 1.00 95.19 82 VAL A O 1
ATOM 633 N N . ALA A 1 83 ? 29.898 -0.041 -36.619 1.00 94.50 83 ALA A N 1
ATOM 634 C CA . ALA A 1 83 ? 31.242 -0.540 -36.908 1.00 94.50 83 ALA A CA 1
ATOM 635 C C . ALA A 1 83 ? 31.257 -1.510 -38.101 1.00 94.50 83 ALA A C 1
ATOM 637 O O . ALA A 1 83 ? 32.118 -1.399 -38.974 1.00 94.50 83 ALA A O 1
ATOM 638 N N . LEU A 1 84 ? 30.276 -2.418 -38.176 1.00 95.31 84 LEU A N 1
ATOM 639 C CA . LEU A 1 84 ? 30.109 -3.319 -39.318 1.00 95.31 84 LEU A CA 1
ATOM 640 C C . LEU A 1 84 ? 29.812 -2.545 -40.608 1.00 95.31 84 LEU A C 1
ATOM 642 O O . LEU A 1 84 ? 30.443 -2.806 -41.630 1.00 95.31 84 LEU A O 1
ATOM 646 N N . GLY A 1 85 ? 28.900 -1.570 -40.561 1.00 93.31 85 GLY A N 1
ATOM 647 C CA . GLY A 1 85 ? 28.560 -0.740 -41.718 1.00 93.31 85 GLY A CA 1
ATOM 648 C C . GLY A 1 85 ? 29.762 0.038 -42.259 1.00 93.31 85 GLY A C 1
ATOM 649 O O . GLY A 1 85 ? 30.039 -0.006 -43.456 1.00 93.31 85 GLY A O 1
ATOM 650 N N . VAL A 1 86 ? 30.524 0.692 -41.378 1.00 94.44 86 VAL A N 1
ATOM 651 C CA . VAL A 1 86 ? 31.740 1.432 -41.759 1.00 94.44 86 VAL A CA 1
ATOM 652 C C . VAL A 1 86 ? 32.815 0.490 -42.306 1.00 94.44 86 VAL A C 1
ATOM 654 O O . VAL A 1 86 ? 33.437 0.798 -43.321 1.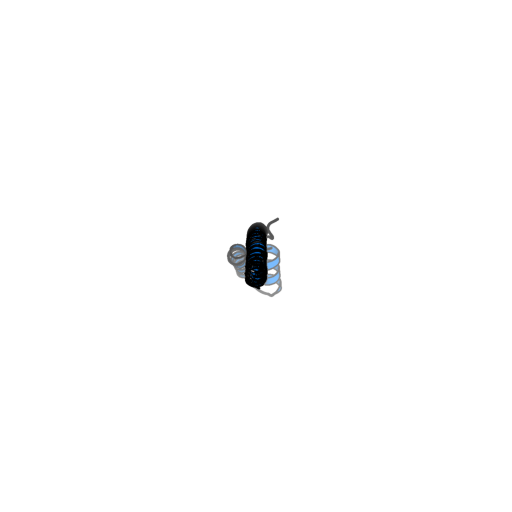00 94.44 86 VAL A O 1
ATOM 657 N N . GLY A 1 87 ? 33.013 -0.675 -41.682 1.00 94.12 87 GLY A N 1
ATOM 658 C CA . GLY A 1 87 ? 33.981 -1.672 -42.145 1.00 94.12 87 GLY A CA 1
ATOM 659 C C . GLY A 1 87 ? 33.678 -2.193 -43.553 1.00 94.12 87 GLY A C 1
ATOM 660 O O . GLY A 1 87 ? 34.584 -2.281 -44.382 1.00 94.12 87 GLY A O 1
ATOM 661 N N . LEU A 1 88 ? 32.405 -2.479 -43.850 1.00 94.31 88 LEU A N 1
ATOM 662 C CA . LEU A 1 88 ? 31.967 -2.901 -45.185 1.00 94.31 88 LEU A CA 1
ATOM 663 C C . LEU A 1 88 ? 32.195 -1.806 -46.237 1.00 94.31 88 LEU A C 1
ATOM 665 O O . LEU A 1 88 ? 32.702 -2.098 -47.320 1.00 94.31 88 LEU A O 1
ATOM 669 N N . LEU A 1 89 ? 31.874 -0.548 -45.917 1.00 92.50 89 LEU A N 1
ATOM 670 C CA . LEU A 1 89 ? 32.096 0.585 -46.823 1.00 92.50 89 LEU A CA 1
ATOM 671 C C . LEU A 1 89 ? 33.587 0.797 -47.127 1.00 92.50 89 LEU A C 1
ATOM 673 O O . LEU A 1 89 ? 33.959 0.965 -48.288 1.00 92.50 89 LEU A O 1
ATOM 677 N N . ALA A 1 90 ? 34.450 0.727 -46.111 1.00 93.31 90 ALA A N 1
ATOM 678 C CA . ALA A 1 90 ? 35.895 0.866 -46.286 1.00 93.31 90 ALA A CA 1
ATOM 679 C C . ALA A 1 90 ? 36.498 -0.267 -47.139 1.00 93.31 90 ALA A C 1
ATOM 681 O O . ALA A 1 90 ? 37.387 -0.027 -47.957 1.00 93.31 90 ALA A O 1
ATOM 682 N N . ALA A 1 91 ? 36.003 -1.499 -46.983 1.00 93.12 91 ALA A N 1
ATOM 683 C CA . ALA A 1 91 ? 36.440 -2.635 -47.791 1.00 93.12 91 ALA A CA 1
ATOM 684 C C . ALA A 1 91 ? 36.063 -2.473 -49.273 1.00 93.12 91 ALA A C 1
ATOM 686 O O . ALA A 1 91 ? 36.887 -2.754 -50.141 1.00 93.12 91 ALA A O 1
ATOM 687 N N . LEU A 1 92 ? 34.856 -1.972 -49.566 1.00 92.44 92 LEU A N 1
ATOM 688 C CA . LEU A 1 92 ? 34.416 -1.701 -50.939 1.00 92.44 92 LEU A CA 1
ATOM 689 C C . LEU A 1 92 ? 35.240 -0.594 -51.607 1.00 92.44 92 LEU A C 1
ATOM 691 O O . LEU A 1 92 ? 35.619 -0.743 -52.766 1.00 92.44 92 LEU A O 1
ATOM 695 N N . GLN A 1 93 ? 35.573 0.476 -50.878 1.00 92.94 93 GLN A N 1
ATOM 696 C CA . GLN A 1 93 ? 36.399 1.568 -51.404 1.00 92.94 93 GLN A CA 1
ATOM 697 C C . GLN A 1 93 ? 37.834 1.128 -51.732 1.00 92.94 93 GLN A C 1
ATOM 699 O O . GLN A 1 93 ? 38.465 1.723 -52.590 1.00 92.94 93 GLN A O 1
ATOM 704 N N . ARG A 1 94 ? 38.361 0.093 -51.064 1.00 87.81 94 ARG A N 1
ATOM 705 C CA . ARG A 1 94 ? 39.705 -0.443 -51.340 1.00 87.81 94 ARG A CA 1
ATOM 706 C C . ARG A 1 94 ? 39.762 -1.333 -52.591 1.00 87.81 94 ARG A C 1
ATOM 708 O O . ARG A 1 94 ? 40.855 -1.617 -53.072 1.00 87.81 94 ARG A O 1
ATOM 715 N N . ILE A 1 95 ? 38.616 -1.836 -53.055 1.00 84.50 95 ILE A N 1
ATOM 716 C CA . ILE A 1 95 ? 38.513 -2.761 -54.197 1.00 84.50 95 ILE A CA 1
ATOM 717 C C . ILE A 1 95 ? 38.252 -2.014 -55.522 1.00 84.50 95 ILE A C 1
ATOM 719 O O . ILE A 1 95 ? 38.551 -2.567 -56.579 1.00 84.50 95 ILE A O 1
ATOM 723 N N . HIS A 1 96 ? 37.722 -0.785 -55.473 1.00 57.91 96 HIS A N 1
ATOM 724 C CA . HIS A 1 96 ? 37.683 0.155 -56.607 1.00 57.91 96 HIS A CA 1
ATOM 725 C C . HIS A 1 96 ? 38.950 1.013 -56.658 1.00 57.91 96 HIS A C 1
ATOM 727 O O . HIS A 1 96 ? 39.328 1.406 -57.784 1.00 57.91 96 HIS A O 1
#

Solvent-accessible surface area (backbone atoms only — not comparable to full-atom values): 5371 Å² total; per-residue (Å²): 134,82,87,71,75,62,42,66,65,47,18,50,54,35,36,77,71,69,39,56,64,74,58,16,46,52,49,22,51,51,48,44,62,60,51,64,70,71,57,81,46,75,66,55,52,50,51,52,50,53,53,49,54,52,52,51,51,50,53,51,52,52,50,50,53,53,48,54,53,49,52,51,52,52,51,52,50,50,53,49,52,50,52,52,53,53,50,54,50,55,54,54,64,73,75,108

Foldseek 3Di:
DDPQQPLPVQLVVCVVVPHDSVVSSVVSVVCRVVVVVPDDDPVNVVVVVVVVVVVVVVVVVVVVVVVVVVVVVVVVVVVVVVVVVVVVVVVVVVVD